Protein AF-A0A7S1HWP8-F1 (afdb_monomer_lite)

Foldseek 3Di:
DDDDDDDDDDDPDDDDDPDDDPPPPPPPPPPPPPPQPKDKDAQWDFDADFAQDPVRPRQWFQDQVSSVVVQVVSVVQFFWWKDPDPRTITTGSGPDIDRHHHPIMMIGRPPPPCPVVVVVPDDD

Organism: NCBI:txid73025

Sequence (124 aa):
QEAASNMPSSNKGQQQPRRAMPSVIPPPKVAYRSECDWEFHPNTFLRGYGGVGPFGDDSVFETLEQAQERCIALSEHALGVTQDGPAHFTVRRGSIPCSGMPGQNSWLQAVQRFECTLCRASFP

Secondary structure (DSSP, 8-state):
---PPPPPP-----PPP-PPPP---PPP---------EEEETTEEE-S-B--STT----EESSHHHHHHHHHHTTTT--EEEEEETTEEEEES---EEE--TT-EEEEE-------TTTTT---

pLDDT: mean 71.04, std 17.82, range [36.31, 94.19]

Structure (mmCIF, N/CA/C/O backbone):
data_AF-A0A7S1HWP8-F1
#
_entry.id   AF-A0A7S1HWP8-F1
#
loop_
_atom_site.group_PDB
_atom_site.id
_atom_site.type_symbol
_atom_site.label_atom_id
_atom_site.label_alt_id
_atom_site.label_comp_id
_atom_site.label_asym_id
_atom_site.label_entity_id
_atom_site.label_seq_id
_atom_site.pdbx_PDB_ins_code
_atom_site.Cartn_x
_atom_site.Cartn_y
_atom_site.Cartn_z
_atom_site.occupancy
_atom_site.B_iso_or_equiv
_atom_site.auth_seq_id
_atom_site.auth_comp_id
_atom_site.auth_asym_id
_atom_site.auth_atom_id
_atom_site.pdbx_PDB_model_num
ATOM 1 N N . GLN A 1 1 ? -40.622 82.428 9.727 1.00 54.78 1 GLN A N 1
ATOM 2 C CA . GLN A 1 1 ? -39.191 82.137 9.490 1.00 54.78 1 GLN A CA 1
ATOM 3 C C . GLN A 1 1 ? -38.619 81.650 10.823 1.00 54.78 1 GLN A C 1
ATOM 5 O O . GLN A 1 1 ? -38.024 82.428 11.544 1.00 54.78 1 GLN A O 1
ATOM 10 N N . GLU A 1 2 ? -39.008 80.505 11.385 1.00 50.62 2 GLU A N 1
ATOM 11 C CA . GLU A 1 2 ? -38.903 79.112 10.907 1.00 50.62 2 GLU A CA 1
ATOM 12 C C . GLU A 1 2 ? -37.490 78.712 10.468 1.00 50.62 2 GLU A C 1
ATOM 14 O O . GLU A 1 2 ? -37.091 78.983 9.341 1.00 50.62 2 GLU A O 1
ATOM 19 N N . ALA A 1 3 ? -36.770 78.034 11.368 1.00 53.44 3 ALA A N 1
ATOM 20 C CA . ALA A 1 3 ? -35.777 77.013 11.044 1.00 53.44 3 ALA A CA 1
ATOM 21 C C . ALA A 1 3 ? -35.636 76.083 12.262 1.00 53.44 3 ALA A C 1
ATOM 23 O O . ALA A 1 3 ? -35.050 76.444 13.281 1.00 53.44 3 ALA A O 1
ATOM 24 N N . ALA A 1 4 ? -36.276 74.917 12.168 1.00 52.22 4 ALA A N 1
ATOM 25 C CA . ALA A 1 4 ? -36.314 73.885 13.192 1.00 52.22 4 ALA A CA 1
ATOM 26 C C . ALA A 1 4 ? -35.051 73.005 13.172 1.00 52.22 4 ALA A C 1
ATOM 28 O O . ALA A 1 4 ? -34.451 72.746 12.130 1.00 52.22 4 ALA A O 1
ATOM 29 N N . SER A 1 5 ? -34.689 72.548 14.366 1.00 55.69 5 SER A N 1
ATOM 30 C CA . SER A 1 5 ? -33.549 71.710 14.722 1.00 55.69 5 SER A CA 1
ATOM 31 C C . SER A 1 5 ? -33.587 70.314 14.083 1.00 55.69 5 SER A C 1
ATOM 33 O O . SER A 1 5 ? -34.567 69.589 14.231 1.00 55.69 5 SER A O 1
ATOM 35 N N . ASN A 1 6 ? -32.480 69.895 13.462 1.00 61.25 6 ASN A N 1
ATOM 36 C CA . ASN A 1 6 ? -32.250 68.511 13.038 1.00 61.25 6 ASN A CA 1
ATOM 37 C C . ASN A 1 6 ? -31.548 67.722 14.155 1.00 61.25 6 ASN A C 1
ATOM 39 O O . ASN A 1 6 ? -30.416 68.036 14.521 1.00 61.25 6 ASN A O 1
ATOM 43 N N . MET A 1 7 ? -32.204 66.680 14.673 1.00 62.91 7 MET A N 1
ATOM 44 C CA . MET A 1 7 ? -31.592 65.661 15.535 1.00 62.91 7 MET A CA 1
ATOM 45 C C . MET A 1 7 ? -31.269 64.389 14.733 1.00 62.91 7 MET A C 1
ATOM 47 O O . MET A 1 7 ? -32.073 63.991 13.889 1.00 62.91 7 MET A O 1
ATOM 51 N N . PRO A 1 8 ? -30.141 63.702 14.996 1.00 61.59 8 PRO A N 1
ATOM 52 C CA . PRO A 1 8 ? -29.830 62.433 14.348 1.00 61.59 8 PRO A CA 1
ATOM 53 C C . PRO A 1 8 ? -30.599 61.259 14.975 1.00 61.59 8 PRO A C 1
ATOM 55 O O . PRO A 1 8 ? -30.586 61.037 16.186 1.00 61.59 8 PRO A O 1
ATOM 58 N N . SER A 1 9 ? -31.256 60.483 14.110 1.00 62.12 9 SER A N 1
ATOM 59 C CA . SER A 1 9 ? -31.996 59.264 14.450 1.00 62.12 9 SER A CA 1
ATOM 60 C C . SER A 1 9 ? -31.067 58.146 14.933 1.00 62.12 9 SER A C 1
ATOM 62 O O . SER A 1 9 ? -30.212 57.661 14.194 1.00 62.12 9 SER A O 1
ATOM 64 N N . SER A 1 10 ? -31.284 57.696 16.171 1.00 60.59 10 SER A N 1
ATOM 65 C CA . SER A 1 10 ? -30.708 56.464 16.721 1.00 60.59 10 SER A CA 1
ATOM 66 C C . SER A 1 10 ? -31.335 55.238 16.060 1.00 60.59 10 SER A C 1
ATOM 68 O O . SER A 1 10 ? -32.491 54.901 16.316 1.00 60.59 10 SER A O 1
ATOM 70 N N . ASN A 1 11 ? -30.554 54.548 15.234 1.00 59.84 11 ASN A N 1
ATOM 71 C CA . ASN A 1 11 ? -30.947 53.299 14.596 1.00 59.84 11 ASN A CA 1
ATOM 72 C C . ASN A 1 11 ? -30.707 52.132 15.573 1.00 59.84 11 ASN A C 1
ATOM 74 O O . ASN A 1 11 ? -29.577 51.679 15.761 1.00 59.84 11 ASN A O 1
ATOM 78 N N . LYS A 1 12 ? -31.761 51.679 16.265 1.00 55.66 12 LYS A N 1
ATOM 79 C CA . LYS A 1 12 ? -31.703 50.507 17.152 1.00 55.66 12 LYS A CA 1
ATOM 80 C C . LYS A 1 12 ? -31.727 49.234 16.303 1.00 55.66 12 LYS A C 1
ATOM 82 O O . LYS A 1 12 ? -32.791 48.757 15.923 1.00 55.66 12 LYS A O 1
ATOM 87 N N . GLY A 1 13 ? -30.547 48.683 16.022 1.00 52.91 13 GLY A N 1
ATOM 88 C CA . GLY A 1 13 ? -30.397 47.370 15.395 1.00 52.91 13 GLY A CA 1
ATOM 89 C C . GLY A 1 13 ? -30.996 46.268 16.272 1.00 52.91 13 GLY A C 1
ATOM 90 O O . GLY A 1 13 ? -30.4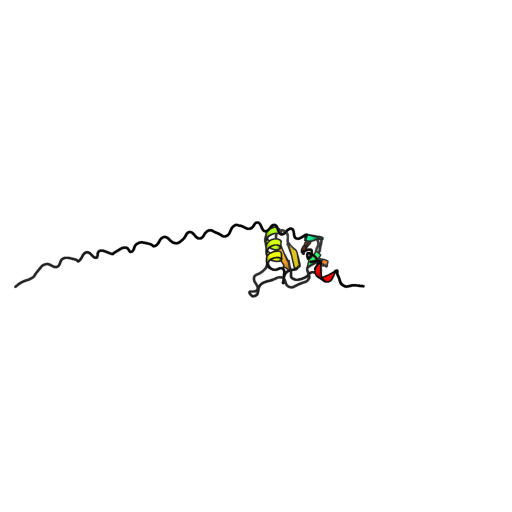61 45.943 17.330 1.00 52.91 13 GLY A O 1
ATOM 91 N N . GLN A 1 14 ? -32.115 45.694 15.829 1.00 57.44 14 GLN A N 1
ATOM 92 C CA . GLN A 1 14 ? -32.689 44.476 16.395 1.00 57.44 14 GLN A CA 1
ATOM 93 C C . GLN A 1 14 ? -31.743 43.300 16.118 1.00 57.44 14 GLN A C 1
ATOM 95 O O . GLN A 1 14 ? -31.634 42.826 14.988 1.00 57.44 14 GLN A O 1
ATOM 100 N N . GLN A 1 15 ? -31.054 42.816 17.152 1.00 58.84 15 GLN A N 1
ATOM 101 C CA . GLN A 1 15 ? -30.346 41.541 17.088 1.00 58.84 15 GLN A CA 1
ATOM 102 C C . GLN A 1 15 ? -31.371 40.405 17.120 1.00 58.84 15 GLN A C 1
ATOM 104 O O . GLN A 1 15 ? -32.098 40.237 18.098 1.00 58.84 15 GLN A O 1
ATOM 109 N N . GLN A 1 16 ? -31.436 39.628 16.039 1.00 61.97 16 GLN A N 1
ATOM 110 C CA . GLN A 1 16 ? -32.205 38.388 16.024 1.00 61.97 16 GLN A CA 1
ATOM 111 C C . GLN A 1 16 ? -31.547 37.345 16.948 1.00 61.97 16 GLN A C 1
ATOM 113 O O . GLN A 1 16 ? -30.316 37.236 16.971 1.00 61.97 16 GLN A O 1
ATOM 118 N N . PRO A 1 17 ? -32.337 36.550 17.690 1.00 62.81 17 PRO A N 1
ATOM 119 C CA . PRO A 1 17 ? -31.809 35.490 18.536 1.00 62.81 17 PRO A CA 1
ATOM 120 C C . PRO A 1 17 ? -31.163 34.402 17.669 1.00 62.81 17 PRO A C 1
ATOM 122 O O . PRO A 1 17 ? -31.810 33.787 16.819 1.00 62.81 17 PRO A O 1
ATOM 125 N N . ARG A 1 18 ? -29.864 34.161 17.888 1.00 64.50 18 ARG A N 1
ATOM 126 C CA . ARG A 1 18 ? -29.125 33.065 17.254 1.00 64.50 18 ARG A CA 1
ATOM 127 C C . ARG A 1 18 ? -29.757 31.742 17.687 1.00 64.50 18 ARG A C 1
ATOM 129 O O . ARG A 1 18 ? -29.655 31.360 18.850 1.00 64.50 18 ARG A O 1
ATOM 136 N N . ARG A 1 19 ? -30.418 31.050 16.755 1.00 63.59 19 ARG A N 1
ATOM 137 C CA . ARG A 1 19 ? -30.866 29.666 16.952 1.00 63.59 19 ARG A CA 1
ATOM 138 C C . ARG A 1 19 ? -29.644 28.820 17.307 1.00 63.59 19 ARG A C 1
ATOM 140 O O . ARG A 1 19 ? -28.704 28.744 16.518 1.00 63.59 19 ARG A O 1
ATOM 147 N N . ALA A 1 20 ? -29.654 28.224 18.498 1.00 63.56 20 ALA A N 1
ATOM 148 C CA . ALA A 1 20 ? -28.662 27.241 18.902 1.00 63.56 20 ALA A CA 1
ATOM 149 C C . ALA A 1 20 ? -28.684 26.097 17.880 1.00 63.56 20 ALA A C 1
ATOM 151 O O . ALA A 1 20 ? -29.720 25.460 17.680 1.00 63.56 20 ALA A O 1
ATOM 152 N N . MET A 1 21 ? -27.570 25.896 17.178 1.00 61.50 21 MET A N 1
ATOM 153 C CA . MET A 1 21 ? -27.447 24.773 16.259 1.00 61.50 21 MET A CA 1
ATOM 154 C C . MET A 1 21 ? -27.434 23.468 17.063 1.00 61.50 21 MET A C 1
ATOM 156 O O . MET A 1 21 ? -26.796 23.426 18.120 1.00 61.50 21 MET A O 1
ATOM 160 N N . PRO A 1 22 ? -28.134 22.415 16.604 1.00 54.47 22 PRO A N 1
ATOM 161 C CA . PRO A 1 22 ? -28.065 21.114 17.247 1.00 54.47 22 PRO A CA 1
ATOM 162 C C . PRO A 1 22 ? -26.611 20.647 17.233 1.00 54.47 22 PRO A C 1
ATOM 164 O O . PRO A 1 22 ? -25.943 20.679 16.200 1.00 54.47 22 PRO A O 1
ATOM 167 N N . SER A 1 23 ? -26.122 20.274 18.414 1.00 55.16 23 SER A N 1
ATOM 168 C CA . SER A 1 23 ? -24.784 19.733 18.613 1.00 55.16 23 SER A CA 1
ATOM 169 C C . SER A 1 23 ? -24.628 18.514 17.703 1.00 55.16 23 SER A C 1
ATOM 171 O O . SER A 1 23 ? -25.277 17.490 17.912 1.00 55.16 23 SER A O 1
ATOM 173 N N . VAL A 1 24 ? -23.838 18.665 16.638 1.00 58.91 24 VAL A N 1
ATOM 174 C CA . VAL A 1 24 ? -23.476 17.572 15.737 1.00 58.91 24 VAL A CA 1
ATOM 175 C C . VAL A 1 24 ? -22.601 16.639 16.558 1.00 58.91 24 VAL A C 1
ATOM 177 O O . VAL A 1 24 ? -21.418 16.903 16.758 1.00 58.91 24 VAL A O 1
ATOM 180 N N . ILE A 1 25 ? -23.210 15.589 17.103 1.00 57.25 25 ILE A N 1
ATOM 181 C CA . ILE A 1 25 ? -22.486 14.498 17.746 1.00 57.25 25 ILE A CA 1
ATOM 182 C C . ILE A 1 25 ? -21.547 13.944 16.665 1.00 57.25 25 ILE A C 1
ATOM 184 O O . ILE A 1 25 ? -22.047 13.474 15.638 1.00 57.25 25 ILE A O 1
ATOM 188 N N . PRO A 1 26 ? -20.212 14.039 16.823 1.00 57.41 26 PRO A N 1
ATOM 189 C CA . PRO A 1 26 ? -19.311 13.407 15.876 1.00 57.41 26 PRO A CA 1
ATOM 190 C C . PRO A 1 26 ? -19.636 11.910 15.877 1.00 57.41 26 PRO A C 1
ATOM 192 O O . PRO A 1 26 ? -19.834 11.348 16.962 1.00 57.41 26 PRO A O 1
ATOM 195 N N . PRO A 1 27 ? -19.740 11.259 14.705 1.00 49.50 27 PRO A N 1
ATOM 196 C CA . PRO A 1 27 ? -19.983 9.828 14.667 1.00 49.50 27 PRO A CA 1
ATOM 197 C C . PRO A 1 27 ? -18.940 9.139 15.554 1.00 49.50 27 PRO A C 1
ATOM 199 O O . PRO A 1 27 ? -17.781 9.580 15.584 1.00 49.50 27 PRO A O 1
ATOM 202 N N . PRO A 1 28 ? -19.337 8.111 16.325 1.00 45.53 28 PRO A N 1
ATOM 203 C CA . PRO A 1 28 ? -18.399 7.379 17.156 1.00 45.53 28 PRO A CA 1
ATOM 204 C C . PRO A 1 28 ? -17.223 6.973 16.274 1.00 45.53 28 PRO A C 1
ATOM 206 O O . PRO A 1 28 ? -17.427 6.460 15.174 1.00 45.53 28 PRO A O 1
ATOM 209 N N . LYS A 1 29 ? -15.999 7.260 16.734 1.00 44.12 29 LYS A N 1
ATOM 210 C CA . LYS A 1 29 ? -14.774 6.753 16.116 1.00 44.12 29 LYS A CA 1
ATOM 211 C C . LYS A 1 29 ? -14.859 5.237 16.201 1.00 44.12 29 LYS A C 1
ATOM 213 O O . LYS A 1 29 ? -14.468 4.652 17.207 1.00 44.12 29 LYS A O 1
ATOM 218 N N . VAL A 1 30 ? -15.463 4.615 15.194 1.00 43.75 30 VAL A N 1
ATOM 219 C CA . VAL A 1 30 ? -15.438 3.173 15.036 1.00 43.75 30 VAL A CA 1
ATOM 220 C C . VAL A 1 30 ? -13.962 2.879 14.855 1.00 43.75 30 VAL A C 1
ATOM 222 O O . VAL A 1 30 ? -13.385 3.204 13.821 1.00 43.75 30 VAL A O 1
ATOM 225 N N . ALA A 1 31 ? -13.321 2.386 15.913 1.00 42.53 31 ALA A N 1
ATOM 226 C CA . ALA A 1 31 ? -11.992 1.819 15.828 1.00 42.53 31 ALA A CA 1
ATOM 227 C C . ALA A 1 31 ? -12.153 0.558 14.985 1.00 42.53 31 ALA A C 1
ATOM 229 O O . ALA A 1 31 ? -12.333 -0.539 15.507 1.00 42.53 31 ALA A O 1
ATOM 230 N N . TYR A 1 32 ? -12.201 0.748 13.669 1.00 42.34 32 TYR A N 1
ATOM 231 C CA . TYR A 1 32 ? -12.197 -0.308 12.682 1.00 42.34 32 TYR A CA 1
ATOM 232 C C . TYR A 1 32 ? -10.782 -0.881 12.731 1.00 42.34 32 TYR A C 1
ATOM 234 O O . TYR A 1 32 ? -9.927 -0.572 11.909 1.00 42.34 32 TYR A O 1
ATOM 242 N N . ARG A 1 33 ? -10.496 -1.676 13.768 1.00 44.22 33 ARG A N 1
ATOM 243 C CA . ARG A 1 33 ? -9.390 -2.623 13.728 1.00 44.22 33 ARG A CA 1
ATOM 244 C C . ARG A 1 33 ? -9.808 -3.681 12.718 1.00 44.22 33 ARG A C 1
ATOM 246 O O . ARG A 1 33 ? -10.286 -4.746 13.082 1.00 44.22 33 ARG A O 1
ATOM 253 N N . SER A 1 34 ? -9.717 -3.326 11.439 1.00 49.12 34 SER A N 1
ATOM 254 C CA . SER A 1 34 ? -9.655 -4.306 10.372 1.00 49.12 34 SER A CA 1
ATOM 255 C C . SER A 1 34 ? -8.371 -5.078 10.617 1.00 49.12 34 SER A C 1
ATOM 257 O O . SER A 1 34 ? -7.293 -4.652 10.210 1.00 49.12 34 SER A O 1
ATOM 259 N N . GLU A 1 35 ? -8.488 -6.195 11.328 1.00 56.19 35 GLU A N 1
ATOM 260 C CA . GLU A 1 35 ? -7.498 -7.267 11.354 1.00 56.19 35 GLU A CA 1
ATOM 261 C C . GLU A 1 35 ? -7.480 -7.921 9.963 1.00 56.19 35 GLU A C 1
ATOM 263 O O . GLU A 1 35 ? -7.863 -9.070 9.772 1.00 56.19 35 GLU A O 1
ATOM 268 N N . CYS A 1 36 ? -7.141 -7.140 8.937 1.00 61.75 36 CYS A N 1
ATOM 269 C CA . CYS A 1 36 ? -6.713 -7.712 7.679 1.00 61.75 36 CYS A CA 1
ATOM 270 C C . CYS A 1 36 ? -5.340 -8.309 7.955 1.00 61.75 36 CYS A C 1
ATOM 272 O O . CYS A 1 36 ? -4.427 -7.582 8.347 1.00 61.75 36 CYS A O 1
ATOM 274 N N . ASP A 1 37 ? -5.203 -9.620 7.781 1.00 81.38 37 ASP A N 1
ATOM 275 C CA . ASP A 1 37 ? -3.884 -10.228 7.738 1.00 81.38 37 ASP A CA 1
ATOM 276 C C . ASP A 1 37 ? -3.112 -9.565 6.588 1.00 81.38 37 ASP A C 1
ATOM 278 O O . ASP A 1 37 ? -3.634 -9.390 5.486 1.00 81.38 37 ASP A O 1
ATOM 282 N N . TRP A 1 38 ? -1.896 -9.104 6.860 1.00 87.25 38 TRP A N 1
ATOM 283 C CA . TRP A 1 38 ? -1.038 -8.487 5.852 1.00 87.25 38 TRP A CA 1
ATOM 284 C C . TRP A 1 38 ? 0.108 -9.437 5.539 1.00 87.25 38 TRP A C 1
ATOM 286 O O . TRP A 1 38 ? 0.880 -9.802 6.427 1.00 87.25 38 TRP A O 1
ATOM 296 N N . GLU A 1 39 ? 0.249 -9.813 4.274 1.00 91.38 39 GLU A N 1
ATOM 297 C CA . GLU A 1 39 ? 1.367 -10.633 3.817 1.00 91.38 39 GLU A CA 1
ATOM 298 C C . GLU A 1 39 ? 2.554 -9.732 3.479 1.00 91.38 39 GLU A C 1
ATOM 300 O O . GLU A 1 39 ? 2.492 -8.894 2.576 1.00 91.38 39 GLU A O 1
ATOM 305 N N . PHE A 1 40 ? 3.639 -9.878 4.238 1.00 92.62 40 PHE A N 1
ATOM 306 C CA . PHE A 1 40 ? 4.856 -9.096 4.055 1.00 92.62 40 PHE A CA 1
ATOM 307 C C . PHE A 1 40 ? 5.789 -9.732 3.021 1.00 92.62 40 PHE A C 1
ATOM 309 O O . PHE A 1 40 ? 6.167 -10.898 3.133 1.00 92.62 40 PHE A O 1
ATOM 316 N N . HIS A 1 41 ? 6.237 -8.925 2.063 1.00 92.88 41 HIS A N 1
ATOM 317 C CA . HIS A 1 41 ? 7.156 -9.316 1.002 1.00 92.88 41 HIS A CA 1
ATOM 318 C C . HIS A 1 41 ? 8.393 -8.397 0.997 1.00 92.88 41 HIS A C 1
ATOM 320 O O . HIS A 1 41 ? 8.335 -7.274 0.477 1.00 92.88 41 HIS A O 1
ATOM 326 N N . PRO A 1 42 ? 9.532 -8.844 1.558 1.00 93.81 42 PRO A N 1
ATOM 327 C CA . PRO A 1 42 ? 10.748 -8.037 1.619 1.00 93.81 42 PRO A CA 1
ATOM 328 C C . PRO A 1 42 ? 11.418 -7.911 0.248 1.00 93.81 42 PRO A C 1
ATOM 330 O O . PRO A 1 42 ? 11.418 -8.863 -0.530 1.00 93.81 42 PRO A O 1
ATOM 333 N N . ASN A 1 43 ? 12.062 -6.772 -0.022 1.00 91.94 43 ASN A N 1
ATOM 334 C CA . ASN A 1 43 ? 12.760 -6.488 -1.292 1.00 91.94 43 ASN A CA 1
ATOM 335 C C . ASN A 1 43 ? 11.855 -6.630 -2.532 1.00 91.94 43 ASN A C 1
ATOM 337 O O . ASN A 1 43 ? 12.286 -7.090 -3.594 1.00 91.94 43 ASN A O 1
ATOM 341 N N . THR A 1 44 ? 10.580 -6.263 -2.397 1.00 92.75 44 THR A N 1
ATOM 342 C CA . THR A 1 44 ? 9.598 -6.306 -3.484 1.00 92.75 44 THR A CA 1
ATOM 343 C C . THR A 1 44 ? 8.768 -5.034 -3.563 1.00 92.75 44 THR A C 1
ATOM 345 O O . THR A 1 44 ? 8.539 -4.352 -2.561 1.00 92.75 44 THR A O 1
ATOM 348 N N . PHE A 1 45 ? 8.269 -4.751 -4.764 1.00 91.19 45 PHE A N 1
ATOM 349 C CA . PHE A 1 45 ? 7.257 -3.732 -5.031 1.00 91.19 45 PHE A CA 1
ATOM 350 C C . PHE A 1 45 ? 6.007 -4.381 -5.634 1.00 91.19 45 PHE A C 1
ATOM 352 O O . PHE A 1 45 ? 6.104 -5.387 -6.338 1.00 91.19 45 PHE A O 1
ATOM 359 N N . LEU A 1 46 ? 4.829 -3.804 -5.415 1.00 89.44 46 LEU A N 1
ATOM 360 C CA . LEU A 1 46 ? 3.597 -4.299 -6.025 1.00 89.44 46 LEU A CA 1
ATOM 361 C C . LEU A 1 46 ? 3.403 -3.686 -7.406 1.00 89.44 46 LEU A C 1
ATOM 363 O O . LEU A 1 46 ? 3.390 -2.463 -7.584 1.00 89.44 46 LEU A O 1
ATOM 367 N N . ARG A 1 47 ? 3.216 -4.548 -8.405 1.00 82.00 47 ARG A N 1
ATOM 368 C CA . ARG A 1 47 ? 3.044 -4.116 -9.790 1.00 82.00 47 ARG A CA 1
ATOM 369 C C . ARG A 1 47 ? 1.646 -3.553 -10.025 1.00 82.00 47 ARG A C 1
ATOM 371 O O . ARG A 1 47 ? 0.677 -4.294 -10.114 1.00 82.00 47 ARG A O 1
ATOM 378 N N . GLY A 1 48 ? 1.549 -2.246 -10.215 1.00 75.69 48 GLY A N 1
ATOM 379 C CA . GLY A 1 48 ? 0.307 -1.567 -10.566 1.00 75.69 48 GLY A CA 1
ATOM 380 C C . GLY A 1 48 ? 0.467 -0.057 -10.463 1.00 75.69 48 GLY A C 1
ATOM 381 O O . GLY A 1 48 ? 1.394 0.431 -9.809 1.00 75.69 48 GLY A O 1
ATOM 382 N N . TYR A 1 49 ? -0.427 0.685 -11.117 1.00 67.56 49 TYR A N 1
ATOM 383 C CA . TYR A 1 49 ? -0.457 2.139 -10.984 1.00 67.56 49 TYR A CA 1
ATOM 384 C C . TYR A 1 49 ? -0.664 2.505 -9.506 1.00 67.56 49 TYR A C 1
ATOM 386 O O . TYR A 1 49 ? -1.603 2.023 -8.866 1.00 67.56 49 TYR A O 1
ATOM 394 N N . GLY A 1 50 ? 0.263 3.298 -8.962 1.00 62.22 50 GLY A N 1
ATOM 395 C CA . GLY A 1 50 ? 0.033 4.045 -7.727 1.00 62.22 50 GLY A CA 1
ATOM 396 C C . GLY A 1 50 ? -0.904 5.205 -8.051 1.00 62.22 50 GLY A C 1
ATOM 397 O O . GLY A 1 50 ? -0.843 5.738 -9.157 1.00 62.22 50 GLY A O 1
ATOM 398 N N . GLY A 1 51 ? -1.808 5.546 -7.141 1.00 58.66 51 GLY A N 1
ATOM 399 C CA . GLY A 1 51 ? -2.866 6.519 -7.419 1.00 58.66 51 GLY A CA 1
ATOM 400 C C . GLY A 1 51 ? -4.213 5.824 -7.500 1.00 58.66 51 GLY A C 1
ATOM 401 O O . GLY A 1 51 ? -4.688 5.396 -8.555 1.00 58.66 51 GLY A O 1
ATOM 402 N N . VAL A 1 52 ? -4.841 5.669 -6.343 1.00 58.69 52 VAL A N 1
ATOM 403 C CA . VAL A 1 52 ? -6.160 5.055 -6.245 1.00 58.69 52 VAL A CA 1
ATOM 404 C C . VAL A 1 52 ? -7.151 6.140 -5.836 1.00 58.69 52 VAL A C 1
ATOM 406 O O . VAL A 1 52 ? -7.594 6.239 -4.696 1.00 58.69 52 VAL A O 1
ATOM 409 N N . GLY A 1 53 ? -7.465 6.995 -6.806 1.00 53.53 53 GLY A N 1
ATOM 410 C CA . GLY A 1 53 ? -8.521 7.991 -6.711 1.00 53.53 53 GLY A CA 1
ATOM 411 C C . GLY A 1 53 ? -8.908 8.501 -8.103 1.00 53.53 53 GLY A C 1
ATOM 412 O O . GLY A 1 53 ? -8.045 8.562 -8.979 1.00 53.53 53 GLY A O 1
ATOM 413 N N . PRO A 1 54 ? -10.178 8.877 -8.334 1.00 50.53 54 PRO A N 1
ATOM 414 C CA . PRO A 1 54 ? -10.625 9.478 -9.596 1.00 50.53 54 PRO A CA 1
ATOM 415 C C . PRO A 1 54 ? -9.977 10.844 -9.893 1.00 50.53 54 PRO A C 1
ATOM 417 O O . PRO A 1 54 ? -10.136 11.360 -10.994 1.00 50.53 54 PRO A O 1
ATOM 420 N N . PHE A 1 55 ? -9.235 11.408 -8.934 1.00 50.88 55 PHE A N 1
ATOM 421 C CA . PHE A 1 55 ? -8.608 12.729 -9.017 1.00 50.88 55 PHE A CA 1
ATOM 422 C C . PHE A 1 55 ? -7.079 12.697 -9.138 1.00 50.88 55 PHE A C 1
ATOM 424 O O . PHE A 1 55 ? -6.462 13.751 -9.217 1.00 50.88 55 PHE A O 1
ATOM 431 N N . GLY A 1 56 ? -6.461 11.511 -9.203 1.00 52.78 56 GLY A N 1
ATOM 432 C CA . GLY A 1 56 ? -5.010 11.408 -9.394 1.00 52.78 56 GLY A CA 1
ATOM 433 C C . GLY A 1 56 ? -4.175 11.883 -8.202 1.00 52.78 56 GLY A C 1
ATOM 434 O O . GLY A 1 56 ? -2.991 12.135 -8.385 1.00 52.78 56 GLY A O 1
ATOM 435 N N . ASP A 1 57 ? -4.760 11.991 -7.005 1.00 56.56 57 ASP A N 1
ATOM 436 C CA . ASP A 1 57 ? -4.009 12.367 -5.810 1.00 56.56 57 ASP A CA 1
ATOM 437 C C . ASP A 1 57 ? -2.953 11.300 -5.492 1.00 56.56 57 ASP A C 1
ATOM 439 O O . ASP A 1 57 ? -3.262 10.111 -5.299 1.00 56.56 57 ASP A O 1
ATOM 443 N N . ASP A 1 58 ? -1.698 11.749 -5.468 1.00 60.16 58 ASP A N 1
ATOM 444 C CA . ASP A 1 58 ? -0.521 10.971 -5.115 1.00 60.16 58 ASP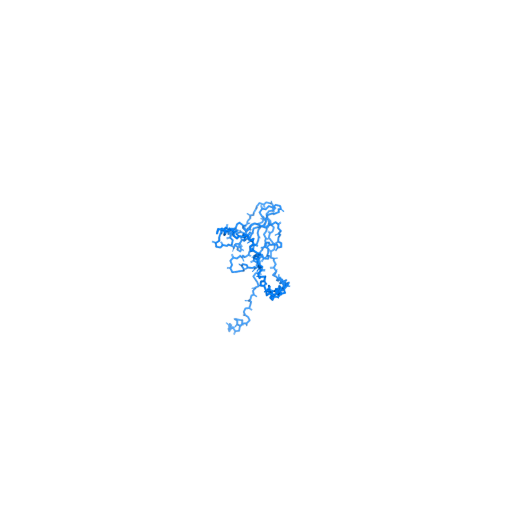 A CA 1
ATOM 445 C C . ASP A 1 58 ? -0.776 10.233 -3.801 1.00 60.16 58 ASP A C 1
ATOM 447 O O . ASP A 1 58 ? -0.855 10.808 -2.718 1.00 60.16 58 ASP A O 1
ATOM 451 N N . SER A 1 59 ? -0.957 8.918 -3.908 1.00 70.00 59 SER A N 1
ATOM 452 C CA . SER A 1 59 ? -1.295 8.045 -2.784 1.00 70.00 59 SER A CA 1
ATOM 453 C C . SER A 1 59 ? -0.038 7.679 -1.990 1.00 70.00 59 SER A C 1
ATOM 455 O O . SER A 1 59 ? 0.193 6.495 -1.749 1.00 70.00 59 SER A O 1
ATOM 457 N N . VAL A 1 60 ? 0.791 8.676 -1.669 1.00 84.75 60 VAL A N 1
ATOM 458 C CA . VAL A 1 60 ? 2.014 8.538 -0.874 1.00 84.75 60 VAL A CA 1
ATOM 459 C C . VAL A 1 60 ? 1.702 8.931 0.566 1.00 84.75 60 VAL A C 1
ATOM 461 O O . VAL A 1 60 ? 1.202 10.019 0.834 1.00 84.75 60 VAL A O 1
ATOM 464 N N . PHE A 1 61 ? 2.005 8.032 1.489 1.00 88.81 61 PHE A N 1
ATOM 465 C CA . PHE A 1 61 ? 1.781 8.171 2.921 1.00 88.81 61 PHE A CA 1
ATOM 466 C C . PHE A 1 61 ? 3.118 8.148 3.652 1.00 88.81 61 PHE A C 1
ATOM 468 O O . PHE A 1 61 ? 4.058 7.478 3.220 1.00 88.81 61 PHE A O 1
ATOM 475 N N . GLU A 1 62 ? 3.192 8.861 4.773 1.00 90.06 62 GLU A N 1
ATOM 476 C CA . GLU A 1 62 ? 4.400 8.915 5.603 1.00 90.06 62 GLU A CA 1
ATOM 477 C C . GLU A 1 62 ? 4.542 7.679 6.496 1.00 90.06 62 GLU A C 1
ATOM 479 O O . GLU A 1 62 ? 5.651 7.294 6.871 1.00 90.06 62 GLU A O 1
ATOM 484 N N . THR A 1 63 ? 3.417 7.037 6.828 1.00 91.56 63 THR A N 1
ATOM 485 C CA . THR A 1 63 ? 3.386 5.857 7.694 1.00 91.56 63 THR A CA 1
ATOM 486 C C . THR A 1 63 ? 2.699 4.673 7.025 1.00 91.56 63 THR A C 1
ATOM 488 O O . THR A 1 63 ? 1.798 4.826 6.191 1.00 91.56 63 THR A O 1
ATOM 491 N N . LEU A 1 64 ? 3.125 3.468 7.414 1.00 90.81 64 LEU A N 1
ATOM 492 C CA . LEU A 1 64 ? 2.539 2.224 6.926 1.00 90.81 64 LEU A CA 1
ATOM 493 C C . LEU A 1 64 ? 1.067 2.124 7.330 1.00 90.81 64 LEU A C 1
ATOM 495 O O . LEU A 1 64 ? 0.239 1.730 6.516 1.00 90.81 64 LEU A O 1
ATOM 499 N N . GLU A 1 65 ? 0.734 2.524 8.556 1.00 90.62 65 GLU A N 1
ATOM 500 C CA . GLU A 1 65 ? -0.625 2.456 9.092 1.00 90.62 65 GLU A CA 1
ATOM 501 C C . GLU A 1 65 ? -1.590 3.302 8.258 1.00 90.62 65 GLU A C 1
ATOM 503 O O . GLU A 1 65 ? -2.653 2.822 7.875 1.00 90.62 65 GLU A O 1
ATOM 508 N N . GLN A 1 66 ? -1.195 4.527 7.891 1.00 89.25 66 GLN A N 1
ATOM 509 C CA . GLN A 1 66 ? -2.009 5.398 7.037 1.00 89.25 66 GLN A CA 1
ATOM 510 C C . GLN A 1 66 ? -2.228 4.785 5.651 1.00 89.25 66 GLN A C 1
ATOM 512 O O . GLN A 1 66 ? -3.341 4.811 5.119 1.00 89.25 66 GLN A O 1
ATOM 517 N N . ALA A 1 67 ? -1.177 4.202 5.069 1.00 89.88 67 ALA A N 1
ATOM 518 C CA . ALA A 1 67 ? -1.278 3.530 3.781 1.00 89.88 67 ALA A CA 1
ATOM 519 C C . ALA A 1 67 ? -2.189 2.296 3.851 1.00 89.88 67 ALA A C 1
ATOM 521 O O . ALA A 1 67 ? -2.996 2.076 2.950 1.00 89.88 67 ALA A O 1
ATOM 522 N N . GLN A 1 68 ? -2.096 1.508 4.922 1.00 89.38 68 GLN A N 1
ATOM 523 C CA . GLN A 1 68 ? -2.932 0.330 5.143 1.00 89.38 68 GLN A CA 1
ATOM 524 C C . GLN A 1 68 ? -4.397 0.710 5.357 1.00 89.38 68 GLN A C 1
ATOM 526 O O . GLN A 1 68 ? -5.265 0.139 4.700 1.00 89.38 68 GLN A O 1
ATOM 531 N N . GLU A 1 69 ? -4.684 1.707 6.197 1.00 87.38 69 GLU A N 1
ATOM 532 C CA . GLU A 1 69 ? -6.039 2.237 6.389 1.00 87.38 69 GLU A CA 1
ATOM 533 C C . GLU A 1 69 ? -6.633 2.714 5.064 1.00 87.38 69 GLU A C 1
ATOM 535 O O . GLU A 1 69 ? -7.777 2.389 4.731 1.00 87.38 69 GLU A O 1
ATOM 540 N N . ARG A 1 70 ? -5.842 3.433 4.258 1.00 86.06 70 ARG A N 1
ATOM 541 C CA . ARG A 1 70 ? -6.291 3.885 2.944 1.00 86.06 70 ARG A CA 1
ATOM 542 C C . ARG A 1 70 ? -6.504 2.726 1.975 1.00 86.06 70 ARG A C 1
ATOM 544 O O . ARG A 1 70 ? -7.479 2.748 1.231 1.00 86.06 70 ARG A O 1
ATOM 551 N N . CYS A 1 71 ? -5.624 1.731 1.979 1.00 86.75 71 CYS A N 1
ATOM 552 C CA . CYS A 1 71 ? -5.764 0.529 1.165 1.00 86.75 71 CYS A CA 1
ATOM 553 C C . CYS A 1 71 ? -7.052 -0.229 1.521 1.00 86.75 71 CYS A C 1
ATOM 555 O O . CYS A 1 71 ? -7.817 -0.572 0.626 1.00 86.75 71 CYS A O 1
ATOM 557 N N . ILE A 1 72 ? -7.352 -0.394 2.815 1.00 84.19 72 ILE A N 1
ATOM 558 C CA . ILE A 1 72 ? -8.589 -1.023 3.306 1.00 84.19 72 ILE A CA 1
ATOM 559 C C . ILE A 1 72 ? -9.819 -0.211 2.886 1.00 84.19 72 ILE A C 1
ATOM 561 O O . ILE A 1 72 ? -10.803 -0.783 2.420 1.00 84.19 72 ILE A O 1
ATOM 565 N N . ALA A 1 73 ? -9.765 1.119 3.004 1.00 82.44 73 ALA A N 1
ATOM 566 C CA . ALA A 1 73 ? -10.845 2.006 2.568 1.00 82.44 73 ALA A CA 1
ATOM 567 C C . ALA A 1 73 ? -11.102 1.948 1.049 1.00 82.44 73 ALA A C 1
ATOM 569 O O . ALA A 1 73 ? -12.164 2.356 0.587 1.00 82.44 73 ALA A O 1
ATOM 570 N N . LEU A 1 74 ? -10.130 1.458 0.278 1.00 80.44 74 LEU A N 1
ATOM 571 C CA . LEU A 1 74 ? -10.170 1.320 -1.173 1.00 80.44 74 LEU A CA 1
ATOM 572 C C . LEU A 1 74 ? -10.210 -0.148 -1.616 1.00 80.44 74 LEU A C 1
ATOM 574 O O . LEU A 1 74 ? -9.793 -0.429 -2.734 1.00 80.44 74 LEU A O 1
ATOM 578 N N . SER A 1 75 ? -10.676 -1.068 -0.769 1.00 71.12 75 SER A N 1
ATOM 579 C CA . SER A 1 75 ? -10.605 -2.532 -0.944 1.00 71.12 75 SER A CA 1
ATOM 580 C C . SER A 1 75 ? -10.965 -3.079 -2.338 1.00 71.12 75 SER A C 1
ATOM 582 O O . SER A 1 75 ? -10.420 -4.096 -2.755 1.00 71.12 75 SER A O 1
ATOM 584 N N . GLU A 1 76 ? -11.842 -2.418 -3.098 1.00 74.69 76 GLU A N 1
ATOM 585 C CA . GLU A 1 76 ? -12.206 -2.813 -4.473 1.00 74.69 76 GLU A CA 1
ATOM 586 C C . GLU A 1 76 ? -11.162 -2.428 -5.540 1.00 74.69 76 GLU A C 1
ATOM 588 O O . GLU A 1 76 ? -11.207 -2.877 -6.688 1.00 74.69 76 GLU A O 1
ATOM 593 N N . HIS A 1 77 ? -10.230 -1.548 -5.192 1.00 76.81 77 HIS A N 1
ATOM 594 C CA . HIS A 1 77 ? -9.286 -0.917 -6.109 1.00 76.81 77 HIS A CA 1
ATOM 595 C C . HIS A 1 77 ? -7.837 -0.964 -5.630 1.00 76.81 77 HIS A C 1
ATOM 597 O O . HIS A 1 77 ? -6.944 -0.730 -6.440 1.00 76.81 77 HIS A O 1
ATOM 603 N N . ALA A 1 78 ? -7.586 -1.248 -4.357 1.00 83.38 78 ALA A N 1
ATOM 604 C CA . ALA A 1 78 ? -6.263 -1.357 -3.765 1.00 83.38 78 ALA A CA 1
ATOM 605 C C . ALA A 1 78 ? -6.091 -2.740 -3.138 1.00 83.38 78 ALA A C 1
ATOM 607 O O . ALA A 1 78 ? -6.957 -3.191 -2.398 1.00 83.38 78 ALA A O 1
ATOM 608 N N . LEU A 1 79 ? -4.973 -3.401 -3.444 1.00 87.31 79 LEU A N 1
ATOM 609 C CA . LEU A 1 79 ? -4.687 -4.765 -2.979 1.00 87.31 79 LEU A CA 1
ATOM 610 C C . LEU A 1 79 ? -3.444 -4.830 -2.086 1.00 87.31 79 LEU A C 1
ATOM 612 O O . LEU A 1 79 ? -3.167 -5.864 -1.480 1.00 87.31 79 LEU A O 1
ATOM 616 N N . GLY A 1 80 ? -2.695 -3.733 -1.979 1.00 90.56 80 GLY A N 1
ATOM 617 C CA . GLY A 1 80 ? -1.586 -3.661 -1.047 1.00 90.56 80 GLY A CA 1
ATOM 618 C C . GLY A 1 80 ? -0.871 -2.320 -1.017 1.00 90.56 80 GLY A C 1
ATOM 619 O O . GLY A 1 80 ? -1.260 -1.345 -1.662 1.00 90.56 80 GLY A O 1
ATOM 620 N N . VAL A 1 81 ? 0.212 -2.297 -0.253 1.00 92.19 81 VAL A N 1
ATOM 621 C CA . VAL A 1 81 ? 1.074 -1.143 -0.013 1.00 92.19 81 VAL A CA 1
ATOM 622 C C . VAL A 1 81 ? 2.504 -1.500 -0.401 1.00 92.19 81 VAL A C 1
ATOM 624 O O . VAL A 1 81 ? 2.960 -2.613 -0.153 1.00 92.19 81 VAL A O 1
ATOM 627 N N . THR A 1 82 ? 3.233 -0.551 -0.977 1.00 92.88 82 THR A N 1
ATOM 628 C CA . THR A 1 82 ? 4.671 -0.661 -1.238 1.00 92.88 82 THR A CA 1
ATOM 629 C C . THR A 1 82 ? 5.408 0.491 -0.575 1.00 92.88 82 THR A C 1
ATOM 631 O O . THR A 1 82 ? 5.024 1.642 -0.729 1.00 92.88 82 THR A O 1
ATOM 634 N N . GLN A 1 83 ? 6.492 0.191 0.126 1.00 92.88 83 GLN A N 1
ATOM 635 C CA . GLN A 1 83 ? 7.456 1.162 0.614 1.00 92.88 83 GLN A CA 1
ATOM 636 C C . GLN A 1 83 ? 8.411 1.529 -0.524 1.00 92.88 83 GLN A C 1
ATOM 638 O O . GLN A 1 83 ? 9.288 0.748 -0.894 1.00 92.88 83 GLN A O 1
ATOM 643 N N . ASP A 1 84 ? 8.227 2.721 -1.084 1.00 84.62 84 ASP A N 1
ATOM 644 C CA . ASP A 1 84 ? 9.059 3.260 -2.164 1.00 84.62 84 ASP A CA 1
ATOM 645 C C . ASP A 1 84 ? 10.287 4.027 -1.628 1.00 84.62 84 ASP A C 1
ATOM 647 O O . ASP A 1 84 ? 11.200 4.346 -2.389 1.00 84.62 84 ASP A O 1
ATOM 651 N N . GLY A 1 85 ? 10.349 4.291 -0.317 1.00 84.31 85 GLY A N 1
ATOM 652 C CA . GLY A 1 85 ? 11.487 4.932 0.345 1.00 84.31 85 GLY A CA 1
ATOM 653 C C . GLY A 1 85 ? 11.429 4.844 1.877 1.00 84.31 85 GLY A C 1
ATOM 654 O O . GLY A 1 85 ? 10.497 4.259 2.425 1.00 84.31 85 GLY A O 1
ATOM 655 N N . PRO A 1 86 ? 12.395 5.446 2.597 1.00 82.56 86 PRO A N 1
ATOM 656 C CA . PRO A 1 86 ? 12.520 5.318 4.055 1.00 82.56 86 PRO A CA 1
ATOM 657 C C . PRO A 1 86 ? 11.261 5.711 4.837 1.00 82.56 86 PRO A C 1
ATOM 659 O O . PRO A 1 86 ? 10.994 5.133 5.884 1.00 82.56 86 PRO A O 1
ATOM 662 N N . ALA A 1 87 ? 10.486 6.660 4.311 1.00 82.88 87 ALA A N 1
ATOM 663 C CA . ALA A 1 87 ? 9.252 7.153 4.916 1.00 82.88 87 ALA A CA 1
ATOM 664 C C . ALA A 1 87 ? 8.140 7.367 3.875 1.00 82.88 87 ALA A C 1
ATOM 666 O O . ALA A 1 87 ? 7.275 8.204 4.074 1.00 82.88 87 ALA A O 1
ATOM 667 N N . HIS A 1 88 ? 8.190 6.672 2.732 1.00 89.25 88 HIS A N 1
ATOM 668 C CA . HIS A 1 88 ? 7.196 6.825 1.666 1.00 89.25 88 HIS A CA 1
ATOM 669 C C . HIS A 1 88 ? 6.526 5.484 1.383 1.00 89.25 88 HIS A C 1
ATOM 671 O O . HIS A 1 88 ? 7.174 4.543 0.915 1.00 89.25 88 HIS A O 1
ATOM 677 N N . PHE A 1 89 ? 5.224 5.424 1.637 1.00 91.19 89 PHE A N 1
ATOM 678 C CA . PHE A 1 89 ? 4.384 4.255 1.426 1.00 91.19 89 PHE A CA 1
ATOM 679 C C . PHE A 1 89 ? 3.330 4.566 0.376 1.00 91.19 89 PHE A C 1
ATOM 681 O O . PHE A 1 89 ? 2.555 5.501 0.530 1.00 91.19 89 PHE A O 1
ATOM 688 N N . THR A 1 90 ? 3.267 3.763 -0.674 1.00 90.44 90 THR A N 1
ATOM 689 C CA . THR A 1 90 ? 2.336 3.962 -1.778 1.00 90.44 90 THR A CA 1
ATOM 690 C C . THR A 1 90 ? 1.308 2.849 -1.803 1.00 90.44 90 THR A C 1
ATOM 692 O O . THR A 1 90 ? 1.659 1.668 -1.809 1.00 90.44 90 THR A O 1
ATOM 695 N N . VAL A 1 91 ? 0.029 3.209 -1.876 1.00 90.00 91 VAL A N 1
ATOM 696 C CA . VAL A 1 91 ? -1.046 2.230 -2.088 1.00 90.00 91 VAL A CA 1
ATOM 697 C C . VAL A 1 91 ? -1.065 1.798 -3.554 1.00 90.00 91 VAL A C 1
ATOM 699 O O . VAL A 1 91 ? -1.061 2.625 -4.470 1.00 90.00 91 VAL A O 1
ATOM 702 N N . ARG A 1 92 ? -1.088 0.485 -3.787 1.00 88.19 92 ARG A N 1
ATOM 703 C CA . ARG A 1 92 ? -0.981 -0.135 -5.109 1.00 88.19 92 ARG A CA 1
ATOM 704 C C . ARG A 1 92 ? -2.211 -0.998 -5.386 1.00 88.19 92 ARG A C 1
ATOM 706 O O . ARG A 1 92 ? -2.719 -1.713 -4.524 1.00 88.19 92 ARG A O 1
ATOM 713 N N . ARG A 1 93 ? -2.668 -0.967 -6.640 1.00 85.00 93 ARG A N 1
ATOM 714 C CA . ARG A 1 93 ? -3.752 -1.845 -7.127 1.00 85.00 93 ARG A CA 1
ATOM 715 C C . ARG A 1 93 ? -3.300 -3.279 -7.392 1.00 85.00 93 ARG A C 1
ATOM 717 O O . ARG A 1 93 ? -4.119 -4.175 -7.533 1.00 85.00 93 ARG A O 1
ATOM 724 N N . GLY A 1 94 ? -1.995 -3.470 -7.552 1.00 84.25 94 GLY A N 1
ATOM 725 C CA . GLY A 1 94 ? -1.406 -4.755 -7.889 1.00 84.25 94 GLY A CA 1
ATOM 726 C C . GLY A 1 94 ? -1.415 -5.725 -6.724 1.00 84.25 94 GLY A C 1
ATOM 727 O O . GLY A 1 94 ? -1.041 -5.348 -5.621 1.00 84.25 94 GLY A O 1
ATOM 728 N N . SER A 1 95 ? -1.741 -6.984 -7.001 1.00 86.69 95 SER A N 1
ATOM 729 C CA . SER A 1 95 ? -1.556 -8.105 -6.072 1.00 86.69 95 SER A CA 1
ATOM 730 C C . SER A 1 95 ? -0.269 -8.896 -6.320 1.00 86.69 95 SER A C 1
ATOM 732 O O . SER A 1 95 ? -0.000 -9.865 -5.621 1.00 86.69 95 SER A O 1
ATOM 734 N N . ILE A 1 96 ? 0.518 -8.527 -7.336 1.00 89.06 96 ILE A N 1
ATOM 735 C CA . ILE A 1 96 ? 1.709 -9.280 -7.739 1.00 89.06 96 ILE A CA 1
ATOM 736 C C . ILE A 1 96 ? 2.958 -8.563 -7.214 1.00 89.06 96 ILE A C 1
ATOM 738 O O . ILE A 1 96 ? 3.299 -7.496 -7.745 1.00 89.06 96 ILE A O 1
ATOM 742 N N . PRO A 1 97 ? 3.663 -9.133 -6.219 1.00 91.31 97 PRO A N 1
ATOM 743 C CA . PRO A 1 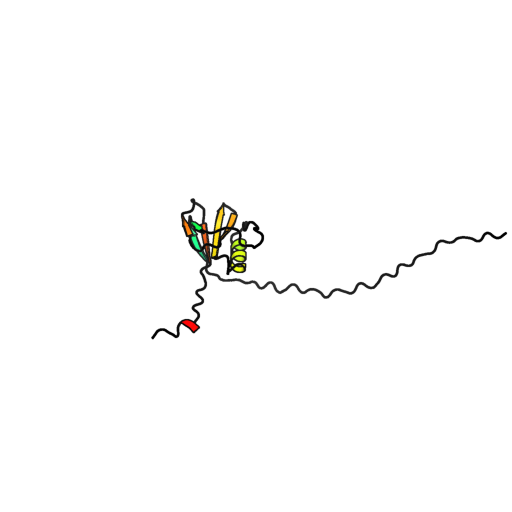97 ? 4.957 -8.633 -5.798 1.00 91.31 97 PRO A CA 1
ATOM 744 C C . PRO A 1 97 ? 5.991 -8.948 -6.880 1.00 91.31 97 PRO A C 1
ATOM 746 O O . PRO A 1 97 ? 6.095 -10.064 -7.384 1.00 91.31 97 PRO A O 1
ATOM 749 N N . CYS A 1 98 ? 6.746 -7.932 -7.264 1.00 91.19 98 CYS A N 1
ATOM 750 C CA . CYS A 1 98 ? 7.840 -8.002 -8.218 1.00 91.19 98 CYS A CA 1
ATOM 751 C C . CYS A 1 98 ? 9.143 -7.667 -7.496 1.00 91.19 98 CYS A C 1
ATOM 753 O O . CYS A 1 98 ? 9.142 -6.884 -6.547 1.00 91.19 98 CYS A O 1
ATOM 755 N N . SER A 1 99 ? 10.256 -8.249 -7.942 1.00 92.06 99 SER A N 1
ATOM 756 C CA . SER A 1 99 ? 11.575 -7.976 -7.367 1.00 92.06 99 SER A CA 1
ATOM 757 C C . SER A 1 99 ? 11.873 -6.478 -7.408 1.00 92.06 99 SER A C 1
ATOM 759 O O . SER A 1 99 ? 11.901 -5.879 -8.482 1.00 92.06 99 SER A O 1
ATOM 761 N N . GLY A 1 100 ? 12.047 -5.884 -6.231 1.00 84.75 100 GLY A N 1
ATOM 762 C CA . GLY A 1 100 ? 12.350 -4.471 -6.054 1.00 84.75 100 GLY A CA 1
ATOM 763 C C . GLY A 1 100 ? 13.825 -4.239 -5.766 1.00 84.75 100 GLY A C 1
ATOM 764 O O . GLY A 1 100 ? 14.638 -5.164 -5.720 1.00 84.75 100 GLY A O 1
ATOM 765 N N . MET A 1 101 ? 14.169 -2.974 -5.555 1.00 86.44 101 MET A N 1
ATOM 766 C CA . MET A 1 101 ? 15.476 -2.608 -5.024 1.00 86.44 101 MET A CA 1
ATOM 767 C C . MET A 1 101 ? 15.589 -3.034 -3.552 1.00 86.44 101 MET A C 1
ATOM 769 O O . MET A 1 101 ? 14.573 -3.093 -2.850 1.00 86.44 101 MET A O 1
ATOM 773 N N . PRO A 1 102 ? 16.807 -3.298 -3.048 1.00 87.12 102 PRO A N 1
ATOM 774 C CA . PRO A 1 102 ? 17.023 -3.530 -1.626 1.00 87.12 102 PRO A CA 1
ATOM 775 C C . PRO A 1 102 ? 16.412 -2.407 -0.779 1.00 87.12 102 PRO A C 1
ATOM 777 O O . PRO A 1 102 ? 16.672 -1.230 -1.028 1.00 87.12 102 PRO A O 1
ATOM 780 N N . GLY A 1 103 ? 15.590 -2.774 0.206 1.00 84.81 103 GLY A N 1
ATOM 781 C CA . GLY A 1 103 ? 14.880 -1.819 1.065 1.00 84.81 103 GLY A CA 1
ATOM 782 C C . GLY A 1 103 ? 13.490 -1.397 0.575 1.00 84.81 103 GLY A C 1
ATOM 783 O O . GLY A 1 103 ? 12.777 -0.739 1.330 1.00 84.81 103 GLY A O 1
ATOM 784 N N . GLN A 1 104 ? 13.065 -1.805 -0.626 1.00 89.50 104 GLN A N 1
ATOM 785 C CA . GLN A 1 104 ? 11.654 -1.730 -1.011 1.00 89.50 104 GLN A CA 1
ATOM 786 C C . GLN A 1 104 ? 10.910 -2.922 -0.432 1.00 89.50 104 GLN A C 1
ATOM 788 O O . GLN A 1 104 ? 11.260 -4.065 -0.702 1.00 89.50 104 GLN A O 1
ATOM 793 N N . ASN A 1 105 ? 9.874 -2.673 0.349 1.00 94.19 105 ASN A N 1
ATOM 794 C CA . ASN A 1 105 ? 9.082 -3.737 0.947 1.00 94.19 105 ASN A CA 1
ATOM 795 C C . ASN A 1 105 ? 7.624 -3.577 0.554 1.00 94.19 105 ASN A C 1
ATOM 797 O O . ASN A 1 105 ? 7.162 -2.461 0.336 1.00 94.19 105 ASN A O 1
ATOM 801 N N . SER A 1 106 ? 6.891 -4.680 0.472 1.00 93.19 106 SER A N 1
ATOM 802 C CA . SER A 1 106 ? 5.471 -4.645 0.145 1.00 93.19 106 SER A CA 1
ATOM 803 C C . SER A 1 106 ? 4.640 -5.412 1.158 1.00 93.19 106 SER A C 1
ATOM 805 O O . SER A 1 106 ? 5.099 -6.397 1.731 1.00 93.19 106 SER A O 1
ATOM 807 N N . TRP A 1 107 ? 3.407 -4.960 1.350 1.00 93.12 107 TRP A N 1
ATO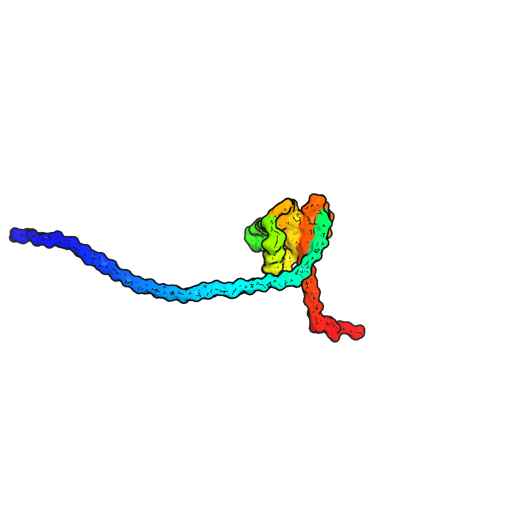M 808 C CA . TRP A 1 107 ? 2.400 -5.601 2.183 1.00 93.12 107 TRP A CA 1
ATOM 809 C C . TRP A 1 107 ? 1.162 -5.814 1.332 1.00 93.12 107 TRP A C 1
ATOM 811 O O . TRP A 1 107 ? 0.536 -4.847 0.897 1.00 93.12 107 TRP A O 1
ATOM 821 N N . LEU A 1 108 ? 0.816 -7.068 1.077 1.00 90.81 108 LEU A N 1
ATOM 822 C CA . LEU A 1 108 ? -0.451 -7.403 0.448 1.00 90.81 108 LEU A CA 1
ATOM 823 C C . LEU A 1 108 ? -1.518 -7.513 1.514 1.00 90.81 108 LEU A C 1
ATOM 825 O O . LEU A 1 108 ? -1.287 -8.100 2.571 1.00 90.81 108 LEU A O 1
ATOM 829 N N . GLN A 1 109 ? -2.692 -6.970 1.221 1.00 87.38 109 GLN A N 1
ATOM 830 C CA . GLN A 1 109 ? -3.861 -7.316 1.998 1.00 87.38 109 GLN A CA 1
ATOM 831 C C . GLN A 1 109 ? -4.102 -8.797 1.714 1.00 87.38 109 GLN A C 1
ATOM 833 O O . GLN A 1 109 ? -4.379 -9.159 0.566 1.00 87.38 109 GLN A O 1
ATOM 838 N N . ALA A 1 110 ? -3.949 -9.663 2.720 1.00 74.62 110 ALA A N 1
ATOM 839 C CA . ALA A 1 110 ? -4.433 -11.023 2.597 1.00 74.62 110 ALA A CA 1
ATOM 840 C C . ALA A 1 110 ? -5.919 -10.852 2.340 1.00 74.62 110 ALA A C 1
ATOM 842 O O . ALA A 1 110 ? -6.669 -10.377 3.200 1.00 74.62 110 ALA A O 1
ATOM 843 N N . VAL A 1 111 ? -6.324 -11.108 1.097 1.00 64.12 111 VAL A N 1
ATOM 844 C CA . VAL A 1 111 ? -7.730 -11.116 0.742 1.00 64.12 111 VAL A CA 1
ATOM 845 C C . VAL A 1 111 ? -8.303 -12.080 1.755 1.00 64.12 111 VAL A C 1
ATOM 847 O O . VAL A 1 111 ? -7.910 -13.251 1.744 1.00 64.12 111 VAL A O 1
ATOM 850 N N . GLN A 1 112 ? -9.146 -11.593 2.678 1.00 52.09 112 GLN A N 1
ATOM 851 C CA . GLN A 1 112 ? -10.002 -12.496 3.417 1.00 52.09 112 GLN A CA 1
ATOM 852 C C . GLN A 1 112 ? -10.624 -13.294 2.295 1.00 52.09 112 GLN A C 1
ATOM 854 O O . GLN A 1 112 ? -11.390 -12.755 1.491 1.00 52.09 112 GLN A O 1
ATOM 859 N N . ARG A 1 113 ? -10.197 -14.552 2.154 1.00 46.50 113 ARG A N 1
ATOM 860 C CA . ARG A 1 113 ? -10.990 -15.526 1.454 1.00 46.50 113 ARG A CA 1
ATOM 861 C C . ARG A 1 113 ? -12.260 -15.450 2.273 1.00 46.50 113 ARG A C 1
ATOM 863 O O . ARG A 1 113 ? -12.372 -16.086 3.313 1.00 46.50 113 ARG A O 1
ATOM 870 N N . PHE A 1 114 ? -13.202 -14.625 1.825 1.00 46.12 114 PHE A N 1
ATOM 871 C CA . PHE A 1 114 ? -14.594 -14.944 1.923 1.00 46.12 114 PHE A CA 1
ATOM 872 C C . PHE A 1 114 ? -14.646 -16.273 1.180 1.00 46.12 114 PHE A C 1
ATOM 874 O O . PHE A 1 114 ? -14.942 -16.351 -0.010 1.00 46.12 114 PHE A O 1
ATOM 881 N N . GLU A 1 115 ? -14.246 -17.339 1.881 1.00 45.03 115 GLU A N 1
ATOM 882 C CA . GLU A 1 115 ? -14.869 -18.618 1.739 1.00 45.03 115 GLU A CA 1
ATOM 883 C C . GLU A 1 115 ? -16.330 -18.256 1.913 1.00 45.03 115 GLU A C 1
ATOM 885 O O . GLU A 1 115 ? -16.831 -18.070 3.019 1.00 45.03 115 GLU A O 1
ATOM 890 N N . CYS A 1 116 ? -16.974 -17.979 0.783 1.00 38.41 116 CYS A N 1
ATOM 891 C CA . CYS A 1 116 ? -18.398 -17.894 0.712 1.00 38.41 116 CYS A CA 1
ATOM 892 C C . CYS A 1 116 ? -18.818 -19.271 1.206 1.00 38.41 116 CYS A C 1
ATOM 894 O O . CYS A 1 116 ? -18.712 -20.262 0.483 1.00 38.41 116 CYS A O 1
ATOM 896 N N . THR A 1 117 ? -19.179 -19.367 2.481 1.00 50.62 117 THR A N 1
ATOM 897 C CA . THR A 1 117 ? -19.611 -20.618 3.101 1.00 50.62 117 THR A CA 1
ATOM 898 C C . THR A 1 117 ? -20.855 -21.154 2.391 1.00 50.62 117 THR A C 1
ATOM 900 O O . THR A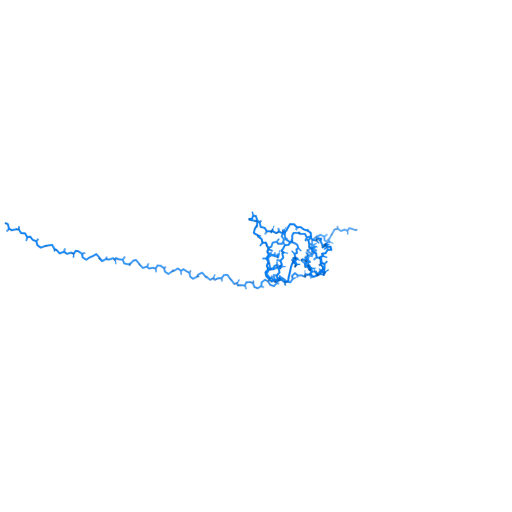 1 117 ? -21.126 -22.347 2.456 1.00 50.62 117 THR A O 1
ATOM 903 N N . LEU A 1 118 ? -21.534 -20.308 1.603 1.00 50.50 118 LEU A N 1
ATOM 904 C CA . LEU A 1 118 ? -22.588 -20.679 0.659 1.00 50.50 118 LEU A CA 1
ATOM 905 C C . LEU A 1 118 ? -22.086 -21.404 -0.608 1.00 50.50 118 LEU A C 1
ATOM 907 O O . LEU A 1 118 ? -22.833 -22.198 -1.167 1.00 50.50 118 LEU A O 1
ATOM 911 N N . CYS A 1 119 ? -20.841 -21.206 -1.055 1.00 43.59 119 CYS A N 1
ATOM 912 C CA . CYS A 1 119 ? -20.294 -21.873 -2.250 1.00 43.59 119 CYS A CA 1
ATOM 913 C C . CYS A 1 119 ? -19.612 -23.219 -1.950 1.00 43.59 119 CYS A C 1
ATOM 915 O O . CYS A 1 119 ? -19.326 -23.980 -2.871 1.00 43.59 119 CYS A O 1
ATOM 917 N N . ARG A 1 120 ? -19.350 -23.546 -0.677 1.00 44.19 120 ARG A N 1
ATOM 918 C CA . ARG A 1 120 ? -18.685 -24.805 -0.286 1.00 44.19 120 ARG A CA 1
ATOM 919 C C . ARG A 1 120 ? -19.649 -26.000 -0.187 1.00 44.19 120 ARG A C 1
ATOM 921 O O . ARG A 1 120 ? -19.218 -27.108 0.109 1.00 44.19 120 ARG A O 1
ATOM 928 N N . ALA A 1 121 ? -20.937 -25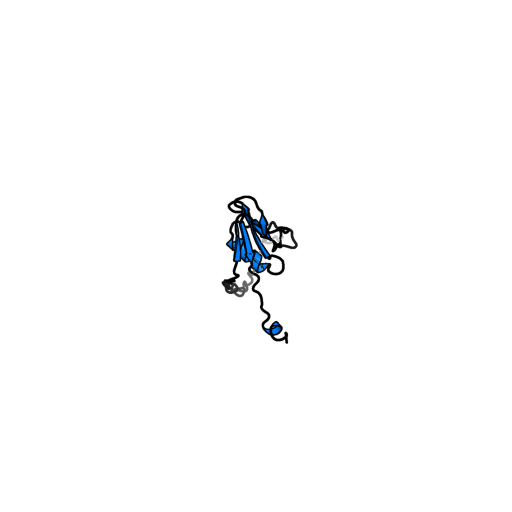.789 -0.472 1.00 46.66 121 ALA A N 1
ATOM 929 C CA . ALA A 1 121 ? -21.980 -26.816 -0.435 1.00 46.66 121 ALA A CA 1
ATOM 930 C C . ALA A 1 121 ? -22.285 -27.466 -1.801 1.00 46.66 121 ALA A C 1
ATOM 932 O O . ALA A 1 121 ? -23.297 -28.149 -1.940 1.00 46.66 121 ALA A O 1
ATOM 933 N N . SER A 1 122 ? -21.472 -27.260 -2.840 1.00 45.78 122 SER A N 1
ATOM 934 C CA . SER A 1 122 ? -21.759 -27.850 -4.157 1.00 45.78 122 SER A CA 1
ATOM 935 C C . SER A 1 122 ? -20.505 -28.272 -4.904 1.00 45.78 122 SER A C 1
ATOM 937 O O . SER A 1 122 ? -20.179 -27.710 -5.941 1.00 45.78 122 SER A O 1
ATOM 939 N N . PHE A 1 123 ? -19.831 -29.302 -4.401 1.00 36.31 123 PHE A N 1
ATOM 940 C CA . PHE A 1 123 ? -19.126 -30.236 -5.274 1.00 36.31 123 PHE A CA 1
ATOM 941 C C . PHE A 1 123 ? -19.454 -31.666 -4.807 1.00 36.31 123 PHE A C 1
ATOM 943 O O . PHE A 1 123 ? -19.192 -31.963 -3.639 1.00 36.31 123 PHE A O 1
ATOM 950 N N . PRO A 1 124 ? -20.115 -32.487 -5.648 1.00 51.97 124 PRO A N 1
ATOM 951 C CA . PRO A 1 124 ? -20.396 -33.894 -5.360 1.00 51.97 124 PRO A CA 1
ATOM 952 C C . PRO A 1 124 ? -19.131 -34.761 -5.369 1.00 51.97 124 PRO A C 1
ATOM 954 O O . PRO A 1 124 ? -18.154 -34.382 -6.057 1.00 51.97 124 PRO A O 1
#

Radius of gyration: 29.26 Å; chains: 1; bounding box: 56×116×30 Å